Protein AF-A0A7W6BG57-F1 (afdb_monomer)

Nearest PDB structures (foldseek):
  7nvr-assembly1_g  TM=6.082E-01  e=3.249E+00  Homo sapiens
  7u8p-assembly1_f  TM=3.001E-01  e=2.659E+00  Sus scrofa
  7unf-assembly1_n  TM=2.844E-01  e=7.739E+00  Homo sapiens

Organism: NCBI:txid573179

Secondary structure (DSSP, 8-state):
-HHHHHHHHHHHHHHHHHHHHH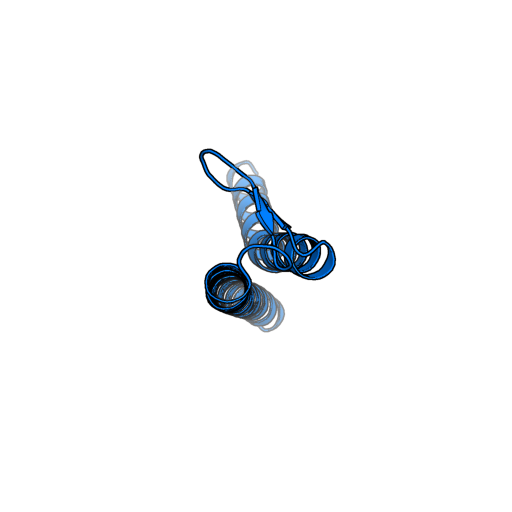HHHHHHHHHTEE--SSS-EETTT-HHHHHHHHHHHHHHHHHHHHHHHHHHHHHHH-

Mean predicted aligned error: 5.96 Å

pLDDT: mean 86.76, std 8.28, range [52.56, 95.25]

Solvent-accessible surface area (backbone atoms only — not comparable to full-atom values): 4230 Å² total; per-residue (Å²): 110,74,67,54,58,54,49,51,52,51,49,53,49,50,48,44,46,14,53,52,48,32,52,54,47,49,52,30,61,75,67,36,44,43,92,48,97,89,53,71,44,28,46,84,85,38,42,86,58,33,54,62,50,53,50,53,54,42,52,53,20,48,52,41,27,52,54,22,50,50,54,51,51,54,60,74,78,104

Radius of gyration: 16.6 Å; Cα contacts (8 Å, |Δi|>4): 59; chains: 1; bounding box: 45×20×44 Å

Structure (mmCIF, N/CA/C/O backbone):
data_AF-A0A7W6BG57-F1
#
_entry.id   AF-A0A7W6BG57-F1
#
loop_
_atom_site.group_PDB
_atom_site.id
_atom_site.type_symbol
_atom_site.label_atom_id
_atom_site.label_alt_id
_atom_site.label_comp_id
_atom_site.label_asym_id
_atom_site.label_entity_id
_atom_site.label_seq_id
_atom_site.pdbx_PDB_ins_code
_atom_site.Cartn_x
_atom_site.Cartn_y
_atom_site.Cartn_z
_atom_site.occupancy
_atom_site.B_iso_or_equiv
_atom_site.auth_seq_id
_atom_site.auth_comp_id
_atom_site.auth_asym_id
_atom_site.auth_atom_id
_atom_site.pdbx_PDB_model_num
ATOM 1 N N . MET A 1 1 ? -29.148 7.477 16.615 1.00 55.81 1 MET A N 1
ATOM 2 C CA . MET A 1 1 ? -28.912 6.634 15.413 1.00 55.81 1 MET A CA 1
ATOM 3 C C . MET A 1 1 ? -27.943 7.252 14.397 1.00 55.81 1 MET A C 1
ATOM 5 O O . MET A 1 1 ? -27.032 6.554 13.976 1.00 55.81 1 MET A O 1
ATOM 9 N N . LYS A 1 2 ? -28.053 8.542 14.032 1.00 61.09 2 LYS A N 1
ATOM 10 C CA . LYS A 1 2 ? -27.173 9.190 13.027 1.00 61.09 2 LYS A CA 1
ATOM 11 C C . LYS A 1 2 ? -25.665 9.111 13.350 1.00 61.09 2 LYS A C 1
ATOM 13 O O . LYS A 1 2 ? -24.857 8.846 12.466 1.00 61.09 2 LYS A O 1
ATOM 18 N N . ASN A 1 3 ? -25.297 9.253 14.626 1.00 72.50 3 ASN A N 1
ATOM 19 C CA . ASN A 1 3 ? -23.898 9.172 15.075 1.00 72.50 3 ASN A CA 1
ATOM 20 C C . ASN A 1 3 ? -23.334 7.743 15.035 1.00 72.50 3 ASN A C 1
ATOM 22 O O . ASN A 1 3 ? -22.138 7.563 14.839 1.00 72.50 3 ASN A O 1
ATOM 26 N N . TRP A 1 4 ? -24.199 6.735 15.174 1.00 76.50 4 TRP A N 1
ATOM 27 C CA . TRP A 1 4 ? -23.817 5.324 15.144 1.00 76.50 4 TRP A CA 1
ATOM 28 C C . TRP A 1 4 ? -23.407 4.898 13.734 1.00 76.50 4 TRP A C 1
ATOM 30 O O . TRP A 1 4 ? -22.304 4.399 13.542 1.00 76.50 4 TRP A O 1
ATOM 40 N N . LEU A 1 5 ? -24.240 5.187 12.728 1.00 79.44 5 LEU A N 1
ATOM 41 C CA . LEU A 1 5 ? -23.936 4.863 11.328 1.00 79.44 5 LEU A CA 1
ATOM 42 C C . LEU A 1 5 ? -22.642 5.532 10.846 1.00 79.44 5 LEU A C 1
ATOM 44 O O . LEU A 1 5 ? -21.824 4.889 10.198 1.00 79.44 5 LEU A O 1
ATOM 48 N N . ARG A 1 6 ? -22.426 6.799 11.221 1.00 77.69 6 ARG A N 1
ATOM 49 C CA . ARG A 1 6 ? -21.218 7.558 10.871 1.00 77.69 6 ARG A CA 1
ATOM 50 C C . ARG A 1 6 ? -19.950 6.991 11.521 1.00 77.69 6 ARG A C 1
ATOM 52 O O . ARG A 1 6 ? -18.884 7.018 10.912 1.00 77.69 6 ARG A O 1
ATOM 59 N N . TYR A 1 7 ? -20.060 6.479 12.746 1.00 81.44 7 TYR A N 1
ATOM 60 C CA . TYR A 1 7 ? -18.952 5.813 13.426 1.00 81.44 7 TYR A CA 1
ATOM 61 C C . TYR A 1 7 ? -18.579 4.501 12.725 1.00 81.44 7 TYR A C 1
ATOM 63 O O . TYR A 1 7 ? -17.413 4.276 12.410 1.00 81.44 7 TYR A O 1
ATOM 71 N N . TRP A 1 8 ? -19.574 3.668 12.407 1.00 81.12 8 TRP A N 1
ATOM 72 C CA . TRP A 1 8 ? -19.353 2.401 11.705 1.00 81.12 8 TRP A CA 1
ATOM 73 C C . TRP A 1 8 ? -18.816 2.589 10.289 1.00 81.12 8 TRP A C 1
ATOM 75 O O . TRP A 1 8 ? -17.911 1.861 9.893 1.00 81.12 8 TRP A O 1
ATOM 85 N N . SER A 1 9 ? -19.295 3.589 9.546 1.00 80.88 9 SER A N 1
ATOM 86 C CA . SER A 1 9 ? -18.760 3.885 8.214 1.00 80.88 9 SER A CA 1
ATOM 87 C C . SER A 1 9 ? -17.300 4.338 8.270 1.00 80.88 9 SER A C 1
ATOM 89 O O . SER A 1 9 ? -16.501 3.919 7.439 1.00 80.88 9 SER A O 1
ATOM 91 N N . ALA A 1 10 ? -16.935 5.163 9.257 1.00 81.56 10 ALA A N 1
ATOM 92 C CA . ALA A 1 10 ? -15.552 5.599 9.444 1.00 81.56 10 ALA A CA 1
ATOM 93 C C . ALA A 1 10 ? -14.642 4.432 9.849 1.00 81.56 10 ALA A C 1
ATOM 95 O O . ALA A 1 10 ? -13.534 4.315 9.333 1.00 81.56 10 ALA A O 1
ATOM 96 N N . PHE A 1 11 ? -15.131 3.547 10.721 1.00 82.25 11 PHE A N 1
ATOM 97 C CA . PHE A 1 11 ? -14.409 2.347 11.129 1.00 82.25 11 PHE A CA 1
ATOM 98 C C . PHE A 1 11 ? -14.161 1.412 9.943 1.00 82.25 11 PHE A C 1
ATOM 100 O O . PHE A 1 11 ? -13.014 1.100 9.654 1.00 82.25 11 PHE A O 1
ATOM 107 N N . ILE A 1 12 ? -15.208 1.046 9.197 1.00 83.88 12 ILE A N 1
ATOM 108 C CA . ILE A 1 12 ? -15.093 0.180 8.014 1.00 83.88 12 ILE A CA 1
ATOM 109 C C . ILE A 1 12 ? -14.170 0.813 6.968 1.00 83.88 12 ILE A C 1
ATOM 111 O O . ILE A 1 12 ? -13.306 0.131 6.420 1.00 83.88 12 ILE A O 1
ATOM 115 N N . GLY A 1 13 ? -14.311 2.119 6.722 1.00 83.94 13 GLY A N 1
ATOM 116 C CA . GLY A 1 13 ? -13.448 2.851 5.800 1.00 83.94 13 GLY A CA 1
ATOM 117 C C . GLY A 1 13 ? -11.977 2.782 6.210 1.00 83.94 13 GLY A C 1
ATOM 118 O O . GLY A 1 13 ? -11.137 2.415 5.396 1.00 83.94 13 GLY A O 1
ATOM 119 N N . PHE A 1 14 ? -11.666 3.055 7.479 1.00 82.12 14 PHE A N 1
ATOM 120 C CA . PHE A 1 14 ? -10.301 2.975 8.002 1.00 82.12 14 PHE A CA 1
ATOM 121 C C . PHE A 1 14 ? -9.745 1.545 7.953 1.00 82.12 14 PHE A C 1
ATOM 123 O O . PHE A 1 14 ? -8.602 1.337 7.544 1.00 82.12 14 PHE A O 1
ATOM 130 N N . THR A 1 15 ? -10.570 0.555 8.305 1.00 84.44 15 THR A N 1
ATOM 131 C CA . THR A 1 15 ? -10.191 -0.857 8.281 1.00 84.44 15 THR A CA 1
ATOM 132 C C . THR A 1 15 ? -9.831 -1.325 6.872 1.00 84.44 15 THR A C 1
ATOM 134 O O . THR A 1 15 ? -8.826 -2.007 6.674 1.00 84.44 15 THR A O 1
ATOM 137 N N . LEU A 1 16 ? -10.630 -0.944 5.876 1.00 86.44 16 LEU A N 1
ATOM 138 C CA . LEU A 1 16 ? -10.433 -1.372 4.493 1.00 86.44 16 LEU A CA 1
ATOM 139 C C . LEU A 1 16 ? -9.364 -0.554 3.762 1.00 86.44 16 LEU A C 1
ATOM 141 O O . LEU A 1 16 ? -8.771 -1.063 2.816 1.00 86.44 16 LEU A O 1
ATOM 145 N N . PHE A 1 17 ? -9.079 0.676 4.200 1.00 87.62 17 PHE A N 1
ATOM 146 C CA . PHE A 1 17 ? -8.157 1.582 3.514 1.00 87.62 17 PHE A CA 1
ATOM 147 C C . PHE A 1 17 ? -6.756 0.988 3.328 1.00 87.62 17 PHE A C 1
ATOM 149 O O . PHE A 1 17 ? -6.243 0.972 2.212 1.00 87.62 17 PHE A O 1
ATOM 156 N N . GLY A 1 18 ? -6.159 0.461 4.401 1.00 88.50 18 GLY A N 1
ATOM 157 C CA . GLY A 1 18 ? -4.826 -0.149 4.351 1.00 88.50 18 GLY A CA 1
ATOM 158 C C . GLY A 1 18 ? -4.753 -1.339 3.381 1.00 88.50 18 GLY A C 1
ATOM 159 O O . GLY A 1 18 ? -4.007 -1.261 2.403 1.00 88.50 18 GLY A O 1
ATOM 160 N N . PRO A 1 19 ? -5.554 -2.404 3.590 1.00 89.12 19 PRO A N 1
ATOM 161 C CA . PRO A 1 19 ? -5.582 -3.565 2.704 1.00 89.12 19 PRO A CA 1
ATOM 162 C C . PRO A 1 19 ? -5.867 -3.219 1.240 1.00 89.12 19 PRO A C 1
ATOM 164 O O . PRO A 1 19 ? -5.184 -3.732 0.358 1.00 89.12 19 PRO A O 1
ATOM 167 N N . LEU A 1 20 ? -6.828 -2.327 0.966 1.00 91.69 20 LEU A N 1
ATOM 168 C CA . LEU A 1 20 ? -7.155 -1.914 -0.403 1.00 91.69 20 LEU A CA 1
ATOM 169 C C . LEU A 1 20 ? -5.983 -1.194 -1.072 1.00 91.69 20 LEU A C 1
ATOM 171 O O . LEU A 1 20 ? -5.652 -1.496 -2.219 1.00 91.69 20 LEU A O 1
ATOM 175 N N . LEU A 1 21 ? -5.331 -0.277 -0.355 1.00 92.38 21 LEU A N 1
ATOM 176 C CA . LEU A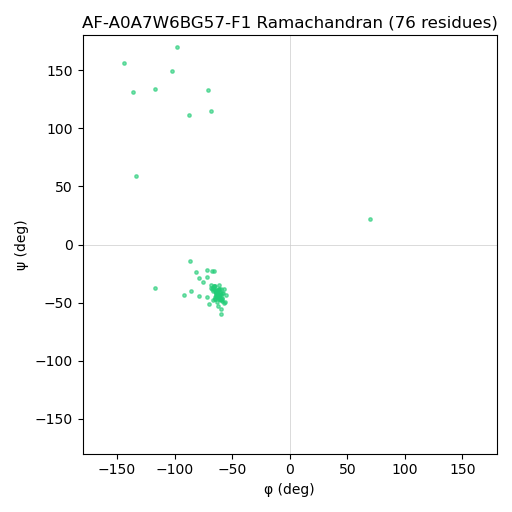 1 21 ? -4.161 0.437 -0.859 1.00 92.38 21 LEU A CA 1
ATOM 177 C C . LEU A 1 21 ? -2.988 -0.520 -1.115 1.00 92.38 21 LEU A C 1
ATOM 179 O O . LEU A 1 21 ? -2.295 -0.400 -2.123 1.00 92.38 21 LEU A O 1
ATOM 183 N N . LEU A 1 22 ? -2.783 -1.504 -0.239 1.00 92.25 22 LEU A N 1
ATOM 184 C CA . LEU A 1 22 ? -1.760 -2.529 -0.422 1.00 92.25 22 LEU A CA 1
ATOM 185 C C . LEU A 1 22 ? -2.048 -3.404 -1.647 1.00 92.25 22 LEU A C 1
ATOM 187 O O . LEU A 1 22 ? -1.154 -3.614 -2.465 1.00 92.25 22 LEU A O 1
ATOM 191 N N . SER A 1 23 ? -3.288 -3.877 -1.806 1.00 93.56 23 SER A N 1
ATOM 192 C CA . SER A 1 23 ? -3.706 -4.637 -2.989 1.00 93.56 23 SER A CA 1
ATOM 193 C C . SER A 1 23 ? -3.500 -3.835 -4.271 1.00 93.56 23 SER A C 1
ATOM 195 O O . SER A 1 23 ? -2.998 -4.373 -5.253 1.00 93.56 23 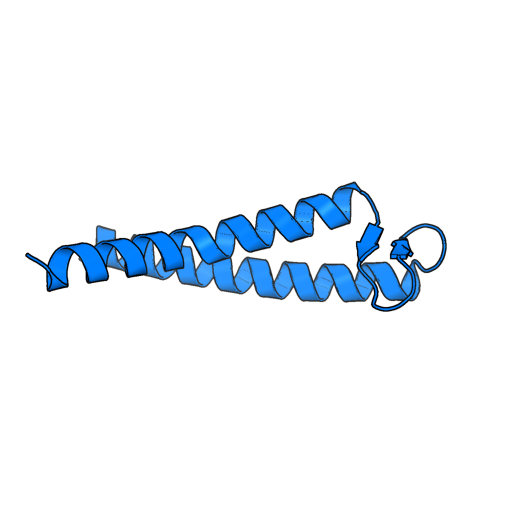SER A O 1
ATOM 197 N N . TYR A 1 24 ? -3.825 -2.543 -4.253 1.00 92.56 24 TYR A N 1
ATOM 198 C CA . TYR A 1 24 ? -3.632 -1.649 -5.390 1.00 92.56 24 TYR A CA 1
ATOM 199 C C . TYR A 1 24 ? -2.158 -1.553 -5.818 1.00 92.56 24 TYR A C 1
ATOM 201 O O . TYR A 1 24 ? -1.845 -1.751 -6.991 1.00 92.56 24 TYR A O 1
ATOM 209 N N . HIS A 1 25 ? -1.230 -1.353 -4.878 1.00 92.94 25 HIS A N 1
ATOM 210 C CA . HIS A 1 25 ? 0.201 -1.338 -5.199 1.00 92.94 25 HIS A CA 1
ATOM 211 C C . HIS A 1 25 ? 0.738 -2.714 -5.617 1.00 92.94 25 HIS A C 1
ATOM 213 O O . HIS A 1 25 ? 1.576 -2.790 -6.512 1.00 92.94 25 HIS A O 1
ATOM 219 N N . MET A 1 26 ? 0.229 -3.809 -5.045 1.00 93.31 26 MET A N 1
ATOM 220 C CA . MET A 1 26 ? 0.591 -5.164 -5.483 1.00 93.31 26 MET A CA 1
ATOM 221 C C . MET A 1 26 ? 0.196 -5.423 -6.940 1.00 93.31 26 MET A C 1
ATOM 223 O O . MET A 1 26 ? 0.964 -6.034 -7.679 1.00 93.31 26 MET A O 1
ATOM 227 N N . VAL A 1 27 ? -0.959 -4.920 -7.388 1.00 94.69 27 VAL A N 1
ATOM 228 C CA . VAL A 1 27 ? -1.364 -5.016 -8.800 1.00 94.69 27 VAL A CA 1
ATOM 229 C C . VAL A 1 27 ? -0.354 -4.310 -9.709 1.00 94.69 27 VAL A C 1
ATOM 231 O O . VAL A 1 27 ? 0.014 -4.873 -10.737 1.00 94.69 27 VAL A O 1
ATOM 234 N N . TYR A 1 28 ? 0.136 -3.125 -9.335 1.00 91.38 28 TYR A N 1
ATOM 235 C CA . TYR A 1 28 ? 1.163 -2.426 -10.118 1.00 91.38 28 TYR A CA 1
ATOM 236 C C . TYR A 1 28 ? 2.516 -3.123 -10.106 1.00 91.38 28 TYR A C 1
ATOM 238 O O . TYR A 1 28 ? 3.171 -3.187 -11.143 1.00 91.38 28 TYR A O 1
ATOM 246 N N . LEU A 1 29 ? 2.908 -3.704 -8.969 1.00 92.19 29 LEU A N 1
ATOM 247 C CA . LEU A 1 29 ? 4.114 -4.522 -8.894 1.00 92.19 29 LEU A CA 1
ATOM 248 C C . LEU A 1 29 ? 4.032 -5.711 -9.863 1.00 92.19 29 LEU A C 1
ATOM 250 O O . LEU A 1 29 ? 4.974 -5.948 -10.610 1.00 92.19 29 LEU A O 1
ATOM 254 N N . VAL A 1 30 ? 2.902 -6.429 -9.875 1.00 93.25 30 VAL A N 1
ATOM 255 C CA . VAL A 1 30 ? 2.688 -7.597 -10.749 1.00 93.25 30 VAL A CA 1
ATOM 256 C C . VAL A 1 30 ? 2.623 -7.200 -12.221 1.00 93.25 30 VAL A C 1
ATOM 258 O O . VAL A 1 30 ? 3.136 -7.922 -13.070 1.00 93.25 30 VAL A O 1
ATOM 261 N N . ARG A 1 31 ? 2.005 -6.056 -12.535 1.00 91.81 31 ARG A N 1
ATOM 262 C CA . ARG A 1 31 ? 1.962 -5.530 -13.906 1.00 91.81 31 ARG A CA 1
ATOM 263 C C . ARG A 1 31 ? 3.309 -4.987 -14.374 1.00 91.81 31 ARG A C 1
ATOM 265 O O . ARG A 1 31 ? 3.522 -4.909 -15.574 1.00 91.81 31 ARG A O 1
ATOM 272 N N . GLY A 1 32 ? 4.204 -4.629 -13.454 1.00 90.75 32 GLY A N 1
ATOM 273 C CA . GLY A 1 32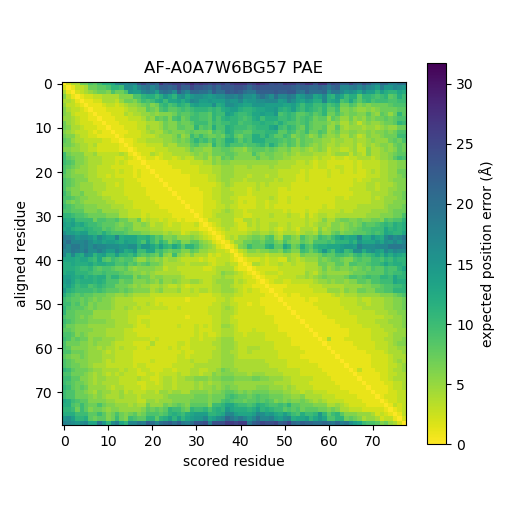 ? 5.481 -4.005 -13.791 1.00 90.75 32 GLY A CA 1
ATOM 274 C C . GLY A 1 32 ? 5.324 -2.583 -14.330 1.00 90.75 32 GLY A C 1
ATOM 275 O O . GLY A 1 32 ? 6.209 -2.097 -15.028 1.00 90.75 32 GLY A O 1
ATOM 276 N N . GLU A 1 33 ? 4.206 -1.920 -14.029 1.00 92.50 33 GLU A N 1
ATOM 277 C CA . GLU A 1 33 ? 3.854 -0.612 -14.581 1.00 92.50 33 GLU A CA 1
ATOM 278 C C . GLU A 1 33 ? 3.320 0.306 -13.481 1.00 92.50 33 GLU A C 1
ATOM 280 O O . GLU A 1 33 ? 2.425 -0.069 -12.722 1.00 92.50 33 GLU A O 1
ATOM 285 N N . LEU A 1 34 ? 3.845 1.527 -13.410 1.00 89.88 34 LEU A N 1
ATOM 286 C CA . LEU A 1 34 ? 3.402 2.577 -12.500 1.00 89.88 34 LEU A CA 1
ATOM 287 C C . LEU A 1 34 ? 2.856 3.769 -13.299 1.00 89.88 34 LEU A C 1
ATOM 289 O O . LEU A 1 34 ? 3.498 4.221 -14.252 1.00 89.88 34 LEU A O 1
ATOM 293 N N . PRO A 1 35 ? 1.693 4.328 -12.921 1.00 86.31 35 PRO A N 1
ATOM 294 C CA . PRO A 1 35 ? 1.168 5.520 -13.571 1.00 86.31 35 PRO A CA 1
ATOM 295 C C . PRO A 1 35 ? 2.056 6.733 -13.253 1.00 86.31 35 PRO A C 1
ATOM 297 O O . PRO A 1 35 ? 2.145 7.166 -12.104 1.00 86.31 35 PRO A O 1
ATOM 300 N N . GLY A 1 36 ? 2.709 7.291 -14.273 1.00 80.44 36 GLY A N 1
ATOM 301 C CA . GLY A 1 36 ? 3.425 8.565 -14.191 1.00 80.44 36 GLY A CA 1
ATOM 302 C C . GLY A 1 36 ? 2.590 9.733 -14.726 1.00 80.44 36 GLY A C 1
ATOM 303 O O . GLY A 1 36 ? 1.529 9.547 -15.320 1.00 80.44 36 GLY A O 1
ATOM 304 N N . LYS A 1 37 ? 3.062 10.968 -14.509 1.00 77.69 37 LYS A N 1
ATOM 305 C CA . LYS A 1 37 ? 2.359 12.191 -14.955 1.00 77.69 37 LYS A CA 1
ATOM 306 C C . LYS A 1 37 ? 2.283 12.337 -16.479 1.00 77.69 37 LYS A C 1
ATOM 308 O O . LYS A 1 37 ? 1.307 12.888 -16.973 1.00 77.69 37 LYS A O 1
ATOM 313 N N . SER A 1 38 ? 3.327 11.920 -17.194 1.00 78.38 38 SER A N 1
ATOM 314 C CA . SER A 1 38 ? 3.469 12.093 -18.649 1.00 78.38 38 SER A CA 1
ATOM 315 C C . SER A 1 38 ? 3.532 10.767 -19.399 1.00 78.38 38 SER A C 1
ATOM 317 O O . SER A 1 38 ? 2.991 10.649 -20.493 1.00 78.38 38 SER A O 1
ATOM 319 N N . SER A 1 39 ? 4.185 9.774 -18.807 1.00 80.12 39 SER A N 1
ATOM 320 C CA . SER A 1 39 ? 4.390 8.438 -19.357 1.00 80.12 39 SER A CA 1
ATOM 321 C C . SER A 1 39 ? 4.332 7.416 -18.227 1.00 80.12 39 SER A C 1
ATOM 323 O O . SER A 1 39 ? 4.530 7.750 -17.056 1.00 80.12 39 SER A O 1
ATOM 325 N N . MET A 1 40 ? 4.015 6.173 -18.575 1.00 88.25 40 MET A N 1
ATOM 326 C CA . MET A 1 40 ? 4.028 5.064 -17.629 1.00 88.25 40 MET A CA 1
ATOM 327 C C . MET A 1 40 ? 5.479 4.728 -17.275 1.00 88.25 40 MET A C 1
ATOM 329 O O . MET A 1 40 ? 6.316 4.638 -18.169 1.00 88.25 40 MET A O 1
ATOM 333 N N . ILE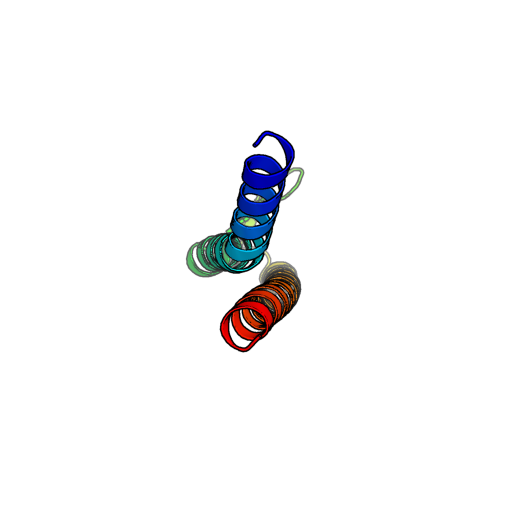 A 1 41 ? 5.778 4.566 -15.987 1.00 87.69 41 ILE A N 1
ATOM 334 C CA . ILE A 1 41 ? 7.091 4.101 -15.532 1.00 87.69 41 ILE A CA 1
ATOM 335 C C . ILE A 1 41 ? 7.023 2.580 -15.529 1.00 87.69 41 ILE A C 1
ATOM 337 O O . ILE A 1 41 ? 6.279 1.999 -14.734 1.00 87.69 41 ILE A O 1
ATOM 341 N N . THR A 1 42 ? 7.759 1.932 -16.422 1.00 89.56 42 THR A N 1
ATOM 342 C CA . THR A 1 42 ? 7.769 0.472 -16.524 1.00 89.56 42 THR A CA 1
ATOM 343 C C . THR A 1 42 ? 9.024 -0.097 -15.870 1.00 89.56 42 THR A C 1
ATOM 345 O O . THR A 1 42 ? 10.093 0.517 -15.861 1.00 89.56 42 THR A O 1
ATOM 348 N N . ALA A 1 43 ? 8.910 -1.306 -15.329 1.00 87.94 43 ALA A N 1
ATOM 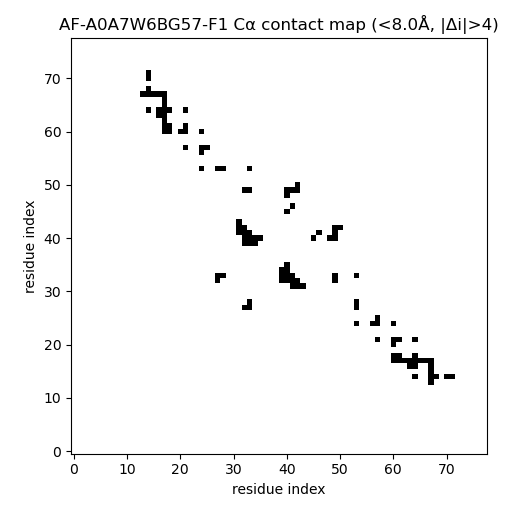349 C CA . ALA A 1 43 ? 10.054 -2.046 -14.809 1.00 87.94 43 ALA A CA 1
ATOM 350 C C . ALA A 1 43 ? 11.052 -2.434 -15.916 1.00 87.94 43 ALA A C 1
ATOM 352 O O . ALA A 1 43 ? 12.217 -2.685 -15.618 1.00 87.94 43 ALA A O 1
ATOM 353 N N . ALA A 1 44 ? 10.592 -2.501 -17.171 1.00 88.62 44 ALA A N 1
ATOM 354 C CA . ALA A 1 44 ? 11.405 -2.866 -18.325 1.00 88.62 44 ALA A CA 1
ATOM 355 C C . ALA A 1 44 ? 12.273 -1.699 -18.820 1.00 88.62 44 ALA A C 1
ATOM 357 O O . ALA A 1 44 ? 13.456 -1.900 -19.084 1.00 88.62 44 ALA A O 1
ATOM 358 N N . ASP A 1 45 ? 11.703 -0.494 -18.906 1.00 90.44 45 ASP A N 1
ATOM 359 C CA . ASP A 1 45 ? 12.395 0.679 -19.447 1.00 90.44 45 ASP A CA 1
ATOM 360 C C . ASP A 1 45 ? 13.223 1.392 -18.368 1.00 90.44 45 ASP A C 1
ATOM 362 O O . ASP A 1 45 ? 14.350 1.821 -18.615 1.00 90.44 45 ASP A O 1
ATOM 366 N N . GLU A 1 46 ? 12.690 1.492 -17.144 1.00 90.94 46 GLU A N 1
ATOM 367 C CA . GLU A 1 46 ? 13.275 2.291 -16.062 1.00 90.94 46 GLU A CA 1
ATOM 368 C C . GLU A 1 46 ? 13.340 1.524 -14.720 1.00 90.94 46 GLU A C 1
ATOM 370 O O . GLU A 1 46 ? 12.805 1.983 -13.704 1.00 90.94 46 GLU A O 1
ATOM 375 N N . PRO A 1 47 ? 14.034 0.367 -14.640 1.00 90.38 47 PRO A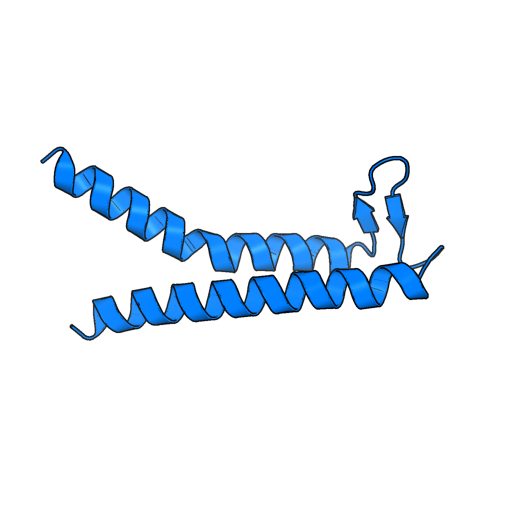 N 1
ATOM 376 C CA . PRO A 1 47 ? 14.042 -0.485 -13.442 1.00 90.38 47 PRO A CA 1
ATOM 377 C C . PRO A 1 47 ? 14.569 0.231 -12.191 1.00 90.38 47 PRO A C 1
ATOM 379 O O . PRO A 1 47 ? 14.040 0.052 -11.092 1.00 90.38 47 PRO A O 1
ATOM 382 N N . LEU A 1 48 ? 15.594 1.074 -12.353 1.00 91.75 48 LEU A N 1
ATOM 383 C CA . LEU A 1 48 ? 16.206 1.828 -11.254 1.00 91.75 48 LEU A CA 1
ATOM 384 C C . LEU A 1 48 ? 15.270 2.885 -10.655 1.00 91.75 48 LEU A C 1
ATOM 386 O O . LEU A 1 48 ? 15.459 3.270 -9.506 1.00 91.75 48 LEU A O 1
ATOM 390 N N . LEU A 1 49 ? 14.268 3.339 -11.408 1.00 89.94 49 LEU A N 1
ATOM 391 C CA . LEU A 1 49 ? 13.225 4.236 -10.915 1.00 89.94 49 LEU A CA 1
ATOM 392 C C . LEU A 1 49 ? 12.030 3.432 -10.396 1.00 89.94 49 LEU A C 1
ATOM 394 O O . LEU A 1 49 ? 11.530 3.717 -9.310 1.00 89.94 49 LEU A O 1
ATOM 398 N N . PHE A 1 50 ? 11.616 2.392 -11.123 1.00 93.19 50 PHE A N 1
ATOM 399 C CA . PHE A 1 50 ? 10.461 1.566 -10.784 1.00 93.19 50 PHE A CA 1
ATOM 400 C C . PHE A 1 50 ? 10.597 0.882 -9.416 1.00 93.19 50 PHE A C 1
ATOM 402 O O . PHE A 1 50 ? 9.733 1.060 -8.553 1.00 93.19 50 PHE A O 1
ATOM 409 N N . PHE A 1 51 ? 11.674 0.117 -9.188 1.00 92.56 51 PHE A N 1
ATOM 410 C CA . PHE A 1 51 ? 11.795 -0.731 -7.995 1.00 92.56 51 PHE A CA 1
ATOM 411 C C . PHE A 1 51 ? 11.855 0.057 -6.678 1.00 92.56 51 PHE A C 1
ATOM 413 O O . PHE A 1 51 ? 11.113 -0.291 -5.755 1.00 92.56 51 PHE A O 1
ATOM 420 N N . PRO A 1 52 ? 12.664 1.125 -6.542 1.00 94.62 52 PRO A N 1
ATOM 421 C CA . PRO A 1 52 ? 12.657 1.924 -5.319 1.00 94.62 52 PRO A CA 1
ATOM 422 C C . PRO A 1 52 ? 11.295 2.571 -5.054 1.00 94.62 52 PRO A C 1
ATOM 424 O O . PRO A 1 52 ? 10.840 2.615 -3.912 1.00 94.62 52 PRO A O 1
ATOM 427 N N . LEU A 1 53 ? 10.618 3.037 -6.105 1.00 93.31 53 LEU A N 1
ATOM 428 C CA . LEU A 1 53 ? 9.361 3.765 -5.981 1.00 93.31 53 LEU A CA 1
ATOM 429 C C . LEU A 1 53 ? 8.214 2.831 -5.570 1.00 93.31 53 LEU A C 1
ATOM 431 O O . LEU A 1 53 ? 7.500 3.133 -4.612 1.00 93.31 53 LEU A O 1
ATOM 435 N N . ILE A 1 54 ? 8.092 1.653 -6.197 1.00 93.88 54 ILE A N 1
ATOM 436 C CA . ILE A 1 54 ? 7.102 0.648 -5.784 1.00 93.88 54 ILE A CA 1
ATOM 437 C C . ILE A 1 54 ? 7.390 0.109 -4.376 1.00 93.88 54 ILE A C 1
ATOM 439 O O . ILE A 1 54 ? 6.452 -0.103 -3.610 1.00 93.88 54 ILE A O 1
ATOM 443 N N . LEU A 1 55 ? 8.663 -0.050 -3.986 1.00 94.44 55 LEU A N 1
ATOM 444 C CA . LEU A 1 55 ? 9.038 -0.483 -2.634 1.00 94.44 55 LEU A CA 1
ATOM 445 C C . LEU A 1 55 ? 8.614 0.528 -1.565 1.00 94.44 55 LEU A C 1
ATOM 447 O O . LEU A 1 55 ? 8.068 0.126 -0.538 1.00 94.44 55 LEU A O 1
ATOM 451 N N . ILE A 1 56 ? 8.810 1.828 -1.806 1.00 95.25 56 ILE A N 1
ATOM 452 C CA . ILE A 1 56 ? 8.360 2.887 -0.888 1.00 95.25 56 ILE A CA 1
ATOM 453 C C . ILE A 1 56 ? 6.832 2.855 -0.745 1.00 95.25 56 ILE A C 1
ATOM 455 O O . ILE A 1 56 ? 6.314 2.872 0.374 1.00 95.25 56 ILE A O 1
ATOM 459 N N . LEU A 1 57 ? 6.107 2.758 -1.864 1.00 93.75 57 LEU A N 1
ATOM 460 C CA . LEU A 1 57 ? 4.643 2.700 -1.871 1.00 93.75 57 LEU A CA 1
ATOM 461 C C . LEU A 1 57 ? 4.101 1.456 -1.148 1.00 93.75 57 LEU A C 1
ATOM 463 O O . LEU A 1 57 ? 3.149 1.550 -0.365 1.00 93.75 57 LEU A O 1
ATOM 467 N N . LEU A 1 58 ? 4.728 0.298 -1.361 1.00 94.38 58 LEU A N 1
ATOM 468 C CA . LEU A 1 58 ? 4.395 -0.945 -0.667 1.00 94.38 58 LEU A CA 1
ATOM 469 C C . LEU A 1 58 ? 4.691 -0.853 0.828 1.00 94.38 58 LEU A C 1
ATOM 471 O O . LEU A 1 58 ? 3.838 -1.225 1.630 1.00 94.38 58 LEU A O 1
ATOM 475 N N . GLY A 1 59 ? 5.849 -0.314 1.213 1.00 94.44 59 GLY A N 1
ATOM 476 C CA . GLY A 1 59 ? 6.214 -0.109 2.614 1.00 94.44 59 GLY A CA 1
ATOM 477 C C . GLY A 1 59 ? 5.210 0.785 3.344 1.00 94.44 59 GLY A C 1
ATOM 478 O O . GLY A 1 59 ? 4.725 0.429 4.419 1.00 94.44 59 GLY A O 1
ATOM 479 N N . PHE A 1 60 ? 4.819 1.901 2.726 1.00 93.69 60 PHE A N 1
ATOM 480 C CA . PHE A 1 60 ? 3.789 2.790 3.265 1.00 93.69 60 PHE A CA 1
ATOM 481 C C . PHE A 1 60 ? 2.429 2.087 3.401 1.00 93.69 60 PHE A C 1
ATOM 483 O O . PHE A 1 60 ? 1.766 2.184 4.436 1.00 93.69 60 PHE A O 1
ATOM 490 N N . SER A 1 61 ? 2.033 1.318 2.387 1.00 93.19 61 SER A N 1
ATOM 491 C CA . SER A 1 61 ? 0.766 0.577 2.393 1.00 93.19 61 SER A CA 1
ATOM 492 C C . SER A 1 61 ? 0.739 -0.539 3.438 1.00 93.19 61 SER A C 1
ATOM 494 O O . SER A 1 61 ? -0.288 -0.758 4.082 1.00 93.19 61 SER A O 1
ATOM 496 N N . LEU A 1 62 ? 1.865 -1.225 3.648 1.00 93.06 62 LEU A N 1
ATOM 497 C CA . LEU A 1 62 ? 2.028 -2.234 4.695 1.00 93.06 62 LEU A CA 1
ATOM 498 C C . LEU A 1 62 ? 1.892 -1.613 6.084 1.00 93.06 62 LEU A C 1
ATOM 500 O O . LEU A 1 62 ? 1.167 -2.153 6.917 1.00 93.06 62 LEU A O 1
ATOM 504 N N . LEU A 1 63 ? 2.526 -0.462 6.321 1.00 93.81 63 LEU A N 1
ATOM 505 C CA . LEU A 1 63 ? 2.408 0.261 7.587 1.00 93.81 63 LEU A CA 1
ATOM 506 C C . LEU A 1 63 ? 0.953 0.662 7.861 1.00 93.81 63 LEU A C 1
ATOM 508 O O . LEU A 1 63 ? 0.438 0.401 8.948 1.00 93.81 63 LEU A O 1
ATOM 512 N N . LEU A 1 64 ? 0.259 1.223 6.866 1.00 91.75 64 LEU A N 1
ATOM 513 C CA . LEU A 1 64 ? -1.162 1.566 6.985 1.00 91.75 64 LEU A CA 1
ATOM 514 C C . LEU A 1 64 ? -2.048 0.340 7.220 1.00 91.75 64 LEU A C 1
ATOM 516 O O . LEU A 1 64 ? -2.976 0.395 8.025 1.00 91.75 64 LEU A O 1
ATOM 520 N N . THR A 1 65 ? -1.754 -0.776 6.553 1.00 92.12 65 THR A N 1
ATOM 521 C CA . THR A 1 65 ? -2.451 -2.050 6.773 1.00 92.12 65 THR A CA 1
ATOM 522 C C . THR A 1 65 ? -2.238 -2.550 8.199 1.00 92.12 65 THR A C 1
ATOM 524 O O . THR A 1 65 ? -3.201 -2.921 8.865 1.00 92.12 65 THR A O 1
ATOM 527 N N . GLY A 1 66 ? -1.004 -2.496 8.706 1.00 90.69 66 GLY A N 1
ATOM 528 C CA . GLY A 1 66 ? -0.678 -2.858 10.083 1.00 90.69 66 GLY A CA 1
ATOM 529 C C . GLY A 1 66 ? -1.413 -1.991 11.107 1.00 90.69 66 GLY A C 1
ATOM 530 O O . GLY A 1 66 ? -2.028 -2.526 12.027 1.00 90.69 66 GLY A O 1
ATOM 531 N N . LEU A 1 67 ? -1.426 -0.667 10.921 1.00 89.94 67 LEU A N 1
ATOM 532 C CA . LEU A 1 67 ? -2.180 0.257 11.778 1.00 89.94 67 LEU A CA 1
ATOM 533 C C . LEU A 1 67 ? -3.688 -0.021 11.739 1.00 89.94 67 LEU A C 1
ATOM 535 O O . LEU A 1 67 ? -4.332 -0.061 12.787 1.00 89.94 67 LEU A O 1
ATOM 539 N N . SER A 1 68 ? -4.243 -0.255 10.549 1.00 88.50 68 SER A N 1
ATOM 540 C CA . SER A 1 68 ? -5.643 -0.644 10.366 1.00 88.50 68 SER A CA 1
ATOM 541 C C . SER A 1 68 ? -5.983 -1.916 11.155 1.00 88.50 68 SER A C 1
ATOM 543 O O . SER A 1 68 ? -6.936 -1.930 11.939 1.00 88.50 68 SER A O 1
ATOM 545 N N . LEU A 1 69 ? -5.160 -2.960 11.028 1.00 88.06 69 LEU A N 1
ATOM 546 C CA . LEU A 1 69 ? -5.345 -4.218 11.748 1.00 88.06 69 LEU A CA 1
ATOM 547 C C . LEU A 1 69 ? -5.209 -4.045 13.263 1.00 88.06 69 LEU A C 1
ATOM 549 O O . LEU A 1 69 ? -6.006 -4.613 14.003 1.00 88.06 69 LEU A O 1
ATOM 553 N N . LEU A 1 70 ? -4.251 -3.244 13.740 1.00 89.06 70 LEU A N 1
ATOM 554 C CA . LEU A 1 70 ? -4.099 -2.948 15.168 1.00 89.06 70 LEU A CA 1
ATOM 555 C C . LEU A 1 70 ? -5.340 -2.261 15.743 1.00 89.06 70 LEU A C 1
ATOM 557 O O . LEU A 1 70 ? -5.783 -2.626 16.830 1.00 89.06 70 LEU A O 1
ATOM 561 N N . VAL A 1 71 ? -5.939 -1.317 15.010 1.00 85.25 71 VAL A N 1
ATOM 562 C CA . VAL A 1 71 ? -7.191 -0.658 15.416 1.00 85.25 71 VAL A CA 1
ATOM 563 C C . VAL A 1 71 ? -8.350 -1.656 15.476 1.00 85.25 71 VAL A C 1
ATOM 565 O O . VAL A 1 71 ? -9.127 -1.638 16.432 1.00 85.25 71 VAL A O 1
ATOM 568 N N . VAL A 1 72 ? -8.453 -2.563 14.501 1.00 85.31 72 VAL A N 1
ATOM 569 C CA . VAL A 1 72 ? -9.468 -3.629 14.508 1.00 85.31 72 VAL A CA 1
ATOM 570 C C . VAL A 1 72 ? -9.265 -4.572 15.691 1.00 85.31 72 VAL A C 1
ATOM 572 O O . VAL A 1 72 ? -10.204 -4.826 16.440 1.00 85.31 72 VAL A O 1
ATOM 575 N N . LEU A 1 73 ? -8.041 -5.058 15.899 1.00 85.25 73 LEU A N 1
ATOM 576 C CA . LEU A 1 73 ? -7.702 -5.969 16.992 1.00 85.25 73 LEU A CA 1
ATOM 577 C C . LEU A 1 73 ? -7.922 -5.322 18.361 1.00 85.25 73 LEU A C 1
ATOM 579 O O . LEU A 1 73 ? -8.466 -5.969 19.253 1.00 85.25 73 LEU A O 1
ATOM 583 N N . GLY A 1 74 ? -7.544 -4.053 18.523 1.00 84.31 74 GLY A N 1
ATOM 584 C CA . GLY A 1 74 ? -7.791 -3.287 19.743 1.00 84.31 74 GLY A CA 1
ATOM 585 C C . GLY A 1 74 ? -9.280 -3.143 20.049 1.00 84.31 74 GLY A C 1
ATOM 586 O O . GLY A 1 74 ? -9.669 -3.204 21.209 1.00 84.31 74 GLY A O 1
ATOM 587 N N . ARG A 1 75 ? -10.125 -3.031 19.019 1.00 78.12 75 ARG A N 1
ATOM 588 C CA . ARG A 1 75 ? -11.582 -2.973 19.182 1.00 78.12 75 ARG A CA 1
ATOM 589 C C . ARG A 1 75 ? -12.237 -4.334 19.430 1.00 78.12 75 ARG A C 1
ATOM 591 O O . ARG A 1 75 ? -13.285 -4.364 20.051 1.00 78.12 75 ARG A O 1
ATOM 598 N N . ILE A 1 76 ? -11.665 -5.434 18.935 1.00 78.12 76 ILE A N 1
ATOM 599 C CA . ILE A 1 76 ? -12.168 -6.795 19.210 1.00 78.12 76 ILE A CA 1
ATOM 600 C C . ILE A 1 76 ? -11.795 -7.244 20.632 1.00 78.12 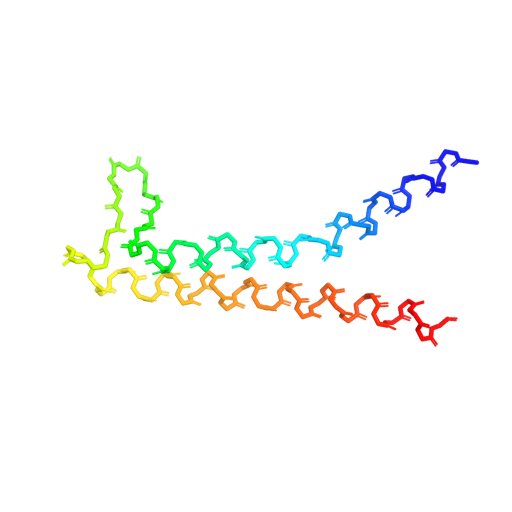76 ILE A C 1
ATOM 602 O O . ILE A 1 76 ? -12.520 -8.024 21.241 1.00 78.12 76 ILE A O 1
ATOM 606 N N . ARG A 1 77 ? -10.644 -6.790 21.146 1.00 74.75 77 ARG A N 1
ATOM 607 C CA . ARG A 1 77 ? -10.120 -7.171 22.468 1.00 74.75 77 ARG A CA 1
ATOM 608 C C . ARG A 1 77 ? -10.642 -6.319 23.634 1.00 74.75 77 ARG A C 1
ATOM 610 O O . ARG A 1 77 ? -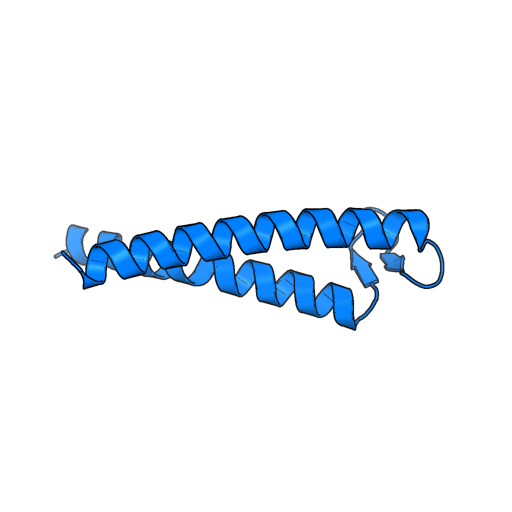10.399 -6.710 24.773 1.00 74.75 77 ARG A O 1
ATOM 617 N N . GLY A 1 78 ? -11.268 -5.174 23.365 1.00 52.56 78 GLY A N 1
ATOM 618 C CA . GLY A 1 78 ? -11.890 -4.293 24.366 1.00 52.56 78 GLY A CA 1
ATOM 619 C C . GLY A 1 78 ? -13.403 -4.414 24.358 1.00 52.56 78 GLY A C 1
ATOM 620 O O . GLY A 1 78 ? -13.995 -4.188 25.432 1.00 52.56 78 GLY A O 1
#

Sequence (78 aa):
MKNWLRYWSAFIGFTLFGPLLLSYHMVYLVRGELPGKSSMITAADEPLLFFPLILILLGFSLLLTGLSLLVVLGRIRG

Foldseek 3Di:
DVVVVVVVVVLVCLLVVLVVQLVVLVVCVVVQWDDDPPDIDGCVPCVVVSPVVSVVSNVVSVVSNVVSVVVVVVVVVD